Protein AF-A0A2G5BDU7-F1 (afdb_monomer_lite)

Structure (mmCIF, N/CA/C/O backbone):
data_AF-A0A2G5BDU7-F1
#
_entry.id   AF-A0A2G5BDU7-F1
#
loop_
_atom_site.group_PDB
_atom_site.id
_atom_site.type_symbol
_atom_site.label_atom_id
_atom_site.label_alt_id
_atom_site.label_comp_id
_atom_site.label_asym_id
_atom_site.label_entity_id
_atom_site.label_seq_id
_atom_site.pdbx_PDB_ins_code
_atom_site.Cartn_x
_atom_site.Cartn_y
_atom_site.Cartn_z
_atom_site.occupancy
_atom_site.B_iso_or_equiv
_atom_site.auth_seq_id
_atom_site.auth_comp_id
_atom_site.auth_asym_id
_atom_site.auth_atom_id
_atom_site.pdbx_PDB_model_num
ATOM 1 N N . MET A 1 1 ? 18.280 9.659 -40.939 1.00 57.81 1 MET A N 1
ATOM 2 C CA . MET A 1 1 ? 18.720 8.404 -40.282 1.00 57.81 1 MET A CA 1
ATOM 3 C C . MET A 1 1 ? 19.088 8.601 -38.807 1.00 57.81 1 MET A C 1
ATOM 5 O O . MET A 1 1 ? 18.510 7.912 -37.979 1.00 57.81 1 MET A O 1
ATOM 9 N N . ILE A 1 2 ? 19.949 9.565 -38.439 1.00 61.66 2 ILE A N 1
ATOM 10 C CA . ILE A 1 2 ? 20.393 9.770 -37.036 1.00 61.66 2 ILE A CA 1
ATOM 11 C C . ILE A 1 2 ? 19.233 10.123 -36.080 1.00 61.66 2 ILE A C 1
ATOM 13 O O . ILE A 1 2 ? 19.111 9.519 -35.020 1.00 61.66 2 ILE A O 1
ATOM 17 N N . ALA A 1 3 ? 18.323 11.026 -36.467 1.00 51.97 3 ALA A N 1
ATOM 18 C CA . ALA A 1 3 ? 17.199 11.439 -35.613 1.00 51.97 3 ALA A CA 1
ATOM 19 C C . ALA A 1 3 ? 16.201 10.303 -35.297 1.00 51.97 3 ALA A C 1
ATOM 21 O O . ALA A 1 3 ? 15.695 10.222 -34.181 1.00 51.97 3 ALA A O 1
ATOM 22 N N . VAL A 1 4 ? 15.965 9.391 -36.249 1.00 65.44 4 VAL A N 1
ATOM 23 C CA . VAL A 1 4 ? 15.105 8.208 -36.049 1.00 65.44 4 VAL A CA 1
ATOM 24 C C . VAL A 1 4 ? 15.777 7.215 -35.101 1.00 65.44 4 VAL A C 1
ATOM 26 O O . VAL A 1 4 ? 15.120 6.688 -34.210 1.00 65.44 4 VAL A O 1
ATOM 29 N N . GLY A 1 5 ? 17.096 7.027 -35.227 1.00 66.50 5 GLY A N 1
ATOM 30 C CA . GLY A 1 5 ? 17.880 6.211 -34.298 1.00 66.50 5 GLY A CA 1
ATOM 31 C C . GLY A 1 5 ? 17.876 6.767 -32.872 1.00 66.50 5 GLY A C 1
ATOM 32 O O . GLY A 1 5 ? 17.686 6.011 -31.926 1.00 66.50 5 GLY A O 1
ATOM 33 N N . VAL A 1 6 ? 17.993 8.090 -32.707 1.00 74.19 6 VAL A N 1
ATOM 34 C CA . VAL A 1 6 ? 17.915 8.754 -31.393 1.00 74.19 6 VAL A CA 1
ATOM 35 C C . VAL A 1 6 ? 16.507 8.652 -30.800 1.00 74.19 6 VAL A C 1
ATOM 37 O O . VAL A 1 6 ? 16.368 8.325 -29.625 1.00 74.19 6 VAL A O 1
ATOM 40 N N . ALA A 1 7 ? 15.453 8.864 -31.594 1.00 69.56 7 ALA A N 1
ATOM 41 C CA . ALA A 1 7 ? 14.074 8.714 -31.132 1.00 69.56 7 ALA A CA 1
ATOM 42 C C . ALA A 1 7 ? 13.753 7.263 -30.735 1.00 69.56 7 ALA A C 1
ATOM 44 O O . ALA A 1 7 ? 13.181 7.037 -29.670 1.00 69.56 7 ALA A O 1
ATOM 45 N N . ALA A 1 8 ? 14.179 6.283 -31.539 1.00 70.31 8 ALA A N 1
ATOM 46 C CA . ALA A 1 8 ? 14.041 4.862 -31.231 1.00 70.31 8 ALA A CA 1
ATOM 47 C C . ALA A 1 8 ? 14.842 4.471 -29.980 1.00 70.31 8 ALA A C 1
ATOM 49 O O . ALA A 1 8 ? 14.328 3.756 -29.125 1.00 70.31 8 ALA A O 1
ATOM 50 N N . TYR A 1 9 ? 16.057 5.001 -29.817 1.00 74.75 9 TYR A N 1
ATOM 51 C CA . TYR A 1 9 ? 16.879 4.799 -28.624 1.00 74.75 9 TYR A CA 1
ATOM 52 C C . TYR A 1 9 ? 16.224 5.388 -27.364 1.00 74.75 9 TYR A C 1
ATOM 54 O O . TYR A 1 9 ? 16.142 4.718 -26.335 1.00 74.75 9 TYR A O 1
ATOM 62 N N . ILE A 1 10 ? 15.684 6.609 -27.442 1.00 72.75 10 ILE A N 1
ATOM 63 C CA . ILE A 1 10 ? 14.952 7.245 -26.336 1.00 72.75 10 ILE A CA 1
ATOM 64 C C . ILE A 1 10 ? 13.672 6.461 -26.014 1.00 72.75 10 ILE A C 1
ATOM 66 O O . ILE A 1 10 ? 13.378 6.233 -24.841 1.00 72.75 10 ILE A O 1
ATOM 70 N N . ALA A 1 11 ? 12.921 6.026 -27.029 1.00 67.12 11 ALA A N 1
ATOM 71 C CA . ALA A 1 11 ? 11.704 5.239 -26.854 1.00 67.12 11 ALA A CA 1
ATOM 72 C C . ALA A 1 11 ? 11.996 3.869 -26.224 1.00 67.12 11 ALA A C 1
ATOM 74 O O . ALA A 1 11 ? 11.337 3.497 -25.255 1.00 67.12 11 ALA A O 1
ATOM 75 N N . ALA A 1 12 ? 13.024 3.159 -26.696 1.00 69.38 12 ALA A N 1
ATOM 76 C CA . ALA A 1 12 ? 13.463 1.886 -26.130 1.00 69.38 12 ALA A CA 1
ATOM 77 C C . ALA A 1 12 ? 13.942 2.046 -24.679 1.00 69.38 12 ALA A C 1
ATOM 79 O O . ALA A 1 12 ? 13.565 1.254 -23.816 1.00 69.38 12 ALA A O 1
ATOM 80 N N . ARG A 1 13 ? 14.695 3.114 -24.376 1.00 70.00 13 ARG A N 1
ATOM 81 C CA . ARG A 1 13 ? 15.143 3.426 -23.010 1.00 70.00 13 ARG A CA 1
ATOM 82 C C . ARG A 1 13 ? 13.972 3.733 -22.074 1.00 70.00 13 ARG A C 1
ATOM 84 O O . ARG A 1 13 ? 13.973 3.275 -20.935 1.00 70.00 13 ARG A O 1
ATOM 91 N N . ARG A 1 14 ? 12.954 4.459 -22.549 1.00 69.38 14 ARG A N 1
ATOM 92 C CA . ARG A 1 14 ? 11.716 4.717 -21.792 1.00 69.38 14 ARG A CA 1
ATOM 93 C C . ARG A 1 14 ? 10.898 3.446 -21.588 1.00 69.38 14 ARG A C 1
ATOM 95 O O . ARG A 1 14 ? 10.417 3.209 -20.490 1.00 69.38 14 ARG A O 1
ATOM 102 N N . TYR A 1 15 ? 10.780 2.606 -22.612 1.00 66.94 15 TYR A N 1
ATOM 103 C CA . TYR A 1 15 ? 10.056 1.340 -22.522 1.00 66.94 15 TYR A CA 1
ATOM 104 C C . TYR A 1 15 ? 10.721 0.366 -21.539 1.00 66.94 15 TYR A C 1
ATOM 106 O O . TYR A 1 15 ? 10.038 -0.235 -20.713 1.00 66.94 15 TYR A O 1
ATOM 114 N N . ALA A 1 16 ? 12.053 0.260 -21.570 1.00 70.06 16 ALA A N 1
ATOM 115 C CA . ALA A 1 16 ? 12.814 -0.528 -20.604 1.00 70.06 16 ALA A CA 1
ATOM 116 C C . ALA A 1 16 ? 12.635 -0.002 -19.168 1.00 70.06 16 ALA A C 1
ATOM 118 O O . ALA A 1 16 ? 12.390 -0.796 -18.259 1.00 70.06 16 ALA A O 1
ATOM 119 N N . ALA A 1 17 ? 12.676 1.323 -18.973 1.00 69.75 17 ALA A N 1
ATOM 120 C CA . ALA A 1 17 ? 12.419 1.948 -17.676 1.00 69.75 17 ALA A CA 1
ATOM 121 C C . ALA A 1 17 ? 10.993 1.667 -17.175 1.00 69.75 17 ALA A C 1
ATOM 123 O O . ALA A 1 17 ? 10.825 1.220 -16.046 1.00 69.75 17 ALA A O 1
ATOM 124 N N . HIS A 1 18 ? 9.976 1.812 -18.027 1.00 70.50 18 HIS A N 1
ATOM 125 C CA . HIS A 1 18 ? 8.590 1.514 -17.662 1.00 70.50 18 HIS A CA 1
ATOM 126 C C . HIS A 1 18 ? 8.364 0.040 -17.327 1.00 70.50 18 HIS A C 1
ATOM 128 O O . HIS A 1 18 ? 7.627 -0.273 -16.397 1.00 70.50 18 HIS A O 1
ATOM 134 N N . ARG A 1 19 ? 9.004 -0.891 -18.044 1.00 69.94 19 ARG A N 1
ATOM 135 C CA . ARG A 1 19 ? 8.920 -2.316 -17.692 1.00 69.94 19 ARG A CA 1
ATOM 136 C C . ARG A 1 19 ? 9.560 -2.597 -16.339 1.00 69.94 19 ARG A C 1
ATOM 138 O O . ARG A 1 19 ? 8.969 -3.325 -15.548 1.00 69.94 19 ARG A O 1
ATOM 145 N N . ALA A 1 20 ? 10.717 -1.999 -16.060 1.00 72.62 20 ALA A N 1
ATOM 146 C CA . ALA A 1 20 ? 11.355 -2.107 -14.753 1.00 72.62 20 ALA A CA 1
ATOM 147 C C . ALA A 1 20 ? 10.475 -1.511 -13.637 1.00 72.62 20 ALA A C 1
ATOM 149 O O . ALA A 1 20 ? 10.329 -2.132 -12.588 1.00 72.62 20 ALA A O 1
ATOM 150 N N . GLU A 1 21 ? 9.827 -0.367 -13.881 1.00 70.62 21 GLU A N 1
ATOM 151 C CA . GLU A 1 21 ? 8.861 0.249 -12.958 1.00 70.62 21 GLU A CA 1
ATOM 152 C C . GLU A 1 21 ? 7.657 -0.660 -12.687 1.00 70.62 21 GLU A C 1
ATOM 154 O O . GLU A 1 21 ? 7.234 -0.780 -11.541 1.00 70.62 21 GLU A O 1
ATOM 159 N N . VAL A 1 22 ? 7.114 -1.322 -13.715 1.00 72.62 22 VAL A N 1
ATOM 160 C CA . VAL A 1 22 ? 5.971 -2.240 -13.572 1.00 72.62 22 VAL A CA 1
ATOM 161 C C . VAL A 1 22 ? 6.347 -3.471 -12.753 1.00 72.62 22 VAL A C 1
ATOM 163 O O . VAL A 1 22 ? 5.611 -3.830 -11.839 1.00 72.62 22 VAL A O 1
ATOM 166 N N . VAL A 1 23 ? 7.495 -4.090 -13.039 1.00 74.50 23 VAL A N 1
ATOM 167 C CA . VAL A 1 23 ? 7.978 -5.257 -12.283 1.00 74.50 23 VAL A CA 1
ATOM 168 C C . VAL A 1 23 ? 8.265 -4.881 -10.827 1.00 74.50 23 VAL A C 1
ATOM 170 O O . VAL A 1 23 ? 7.879 -5.606 -9.913 1.00 74.50 23 VAL A O 1
ATOM 173 N N . ALA A 1 24 ? 8.885 -3.721 -10.593 1.00 72.81 24 ALA A N 1
ATOM 174 C CA . ALA A 1 24 ? 9.114 -3.214 -9.245 1.00 72.81 24 ALA A CA 1
ATOM 175 C C . ALA A 1 24 ? 7.793 -2.934 -8.513 1.00 72.81 24 ALA A C 1
ATOM 177 O O . ALA A 1 24 ? 7.641 -3.323 -7.357 1.00 72.81 24 ALA A O 1
ATOM 178 N N . ALA A 1 25 ? 6.820 -2.303 -9.179 1.00 76.19 25 ALA A N 1
ATOM 179 C CA . ALA A 1 25 ? 5.504 -2.047 -8.605 1.00 76.19 25 ALA A CA 1
ATOM 180 C C . ALA A 1 25 ? 4.811 -3.350 -8.187 1.00 76.19 25 ALA A C 1
ATOM 182 O O . ALA A 1 25 ? 4.280 -3.417 -7.084 1.00 76.19 25 ALA A O 1
ATOM 183 N N . ASP A 1 26 ? 4.855 -4.388 -9.020 1.00 75.19 26 ASP A N 1
ATOM 184 C CA . ASP A 1 26 ? 4.230 -5.680 -8.728 1.00 75.19 26 ASP A CA 1
ATOM 185 C C . ASP A 1 26 ? 4.853 -6.371 -7.500 1.00 75.19 26 ASP A C 1
ATOM 187 O O . ASP A 1 26 ? 4.148 -6.760 -6.565 1.00 75.19 26 ASP A O 1
ATOM 191 N N . ALA A 1 27 ? 6.187 -6.396 -7.414 1.00 76.62 27 ALA A N 1
ATOM 192 C CA . ALA A 1 27 ? 6.895 -6.919 -6.243 1.00 76.62 27 ALA A CA 1
ATOM 193 C C . ALA A 1 27 ? 6.543 -6.156 -4.945 1.00 76.62 27 ALA A C 1
ATOM 195 O O . ALA A 1 27 ? 6.404 -6.748 -3.865 1.00 76.62 27 ALA A O 1
ATOM 196 N N . LEU A 1 28 ? 6.361 -4.834 -5.040 1.00 81.94 28 LEU A N 1
ATOM 197 C CA . LEU A 1 28 ? 5.940 -3.995 -3.916 1.00 81.94 28 LEU A CA 1
ATOM 198 C C . LEU A 1 28 ? 4.473 -4.225 -3.546 1.00 81.94 28 LEU A C 1
ATOM 200 O O . LEU A 1 28 ? 4.160 -4.206 -2.358 1.00 81.94 28 LEU A O 1
ATOM 204 N N . VAL A 1 29 ? 3.588 -4.476 -4.518 1.00 85.19 29 VAL A N 1
ATOM 205 C CA . VAL A 1 29 ? 2.189 -4.859 -4.267 1.00 85.19 29 VAL A CA 1
ATOM 206 C C . VAL A 1 29 ? 2.145 -6.164 -3.482 1.00 85.19 29 VAL A C 1
ATOM 208 O O . VAL A 1 29 ? 1.525 -6.198 -2.420 1.00 85.19 29 VAL A O 1
ATOM 211 N N . GLY A 1 30 ? 2.847 -7.208 -3.935 1.00 80.31 30 GLY A N 1
ATOM 212 C CA . GLY A 1 30 ? 2.909 -8.484 -3.215 1.00 80.31 30 GLY A CA 1
ATOM 213 C C . GLY A 1 30 ? 3.396 -8.303 -1.773 1.00 80.31 30 GLY A C 1
ATOM 214 O O . GLY A 1 30 ? 2.777 -8.788 -0.823 1.00 80.31 30 GLY A O 1
ATOM 215 N N . SER A 1 31 ? 4.438 -7.488 -1.589 1.00 84.94 31 SER A N 1
ATOM 216 C CA . SER A 1 31 ? 4.951 -7.123 -0.266 1.00 84.94 31 SER A CA 1
ATOM 217 C C . SER A 1 31 ? 3.926 -6.343 0.573 1.00 84.94 31 SER A C 1
ATOM 219 O O . SER A 1 31 ? 3.794 -6.600 1.770 1.00 84.94 31 SER A O 1
ATOM 221 N N . ALA A 1 32 ? 3.177 -5.411 -0.024 1.00 86.25 32 ALA A N 1
ATOM 222 C CA . ALA A 1 32 ? 2.148 -4.619 0.649 1.00 86.25 32 ALA A CA 1
ATOM 223 C C . ALA A 1 32 ? 0.994 -5.497 1.150 1.00 86.25 32 ALA A C 1
ATOM 225 O O . ALA A 1 32 ? 0.607 -5.405 2.316 1.00 86.25 32 ALA A O 1
ATOM 226 N N . LEU A 1 33 ? 0.481 -6.381 0.292 1.00 88.44 33 LEU A N 1
ATOM 227 C CA . LEU A 1 33 ? -0.607 -7.299 0.631 1.00 88.44 33 LEU A CA 1
ATOM 228 C C . LEU A 1 33 ? -0.174 -8.282 1.719 1.00 88.44 33 LEU A C 1
ATOM 230 O O . LEU A 1 33 ? -0.897 -8.475 2.694 1.00 88.44 33 LEU A O 1
ATOM 234 N N . HIS A 1 34 ? 1.045 -8.820 1.625 1.00 87.50 34 HIS A N 1
ATOM 235 C CA . HIS A 1 34 ? 1.606 -9.668 2.676 1.00 87.50 34 HIS A CA 1
ATOM 236 C C . HIS A 1 34 ? 1.666 -8.936 4.028 1.00 87.50 34 HIS A C 1
ATOM 238 O O . HIS A 1 34 ? 1.349 -9.511 5.071 1.00 87.50 34 HIS A O 1
ATOM 244 N N . ARG A 1 35 ? 2.035 -7.647 4.038 1.00 87.00 35 ARG A N 1
ATOM 245 C CA . ARG A 1 35 ? 2.059 -6.828 5.264 1.00 87.00 35 ARG A CA 1
ATOM 246 C C . ARG A 1 35 ? 0.659 -6.603 5.832 1.00 87.00 35 ARG A C 1
ATOM 248 O O . ARG A 1 35 ? 0.499 -6.729 7.044 1.00 87.00 35 ARG A O 1
ATOM 255 N N . LEU A 1 36 ? -0.328 -6.322 4.982 1.00 89.25 36 LEU A N 1
ATOM 256 C CA . LEU A 1 36 ? -1.729 -6.169 5.383 1.00 89.25 36 LEU A CA 1
ATOM 257 C C . LEU A 1 36 ? -2.290 -7.470 5.976 1.00 89.25 36 LEU A C 1
ATOM 259 O O . LEU A 1 36 ? -2.794 -7.451 7.098 1.00 89.25 36 LEU A O 1
ATOM 263 N N . LYS A 1 37 ? -2.108 -8.610 5.293 1.00 88.62 37 LYS A N 1
ATOM 264 C CA . LYS A 1 37 ? -2.532 -9.936 5.781 1.00 88.62 37 LYS A CA 1
ATOM 265 C C . LYS A 1 37 ? -1.877 -10.268 7.124 1.00 88.62 37 LYS A C 1
ATOM 267 O O . LYS A 1 37 ? -2.539 -10.717 8.057 1.00 88.62 37 LYS A O 1
ATOM 272 N N . ARG A 1 38 ? -0.577 -9.984 7.269 1.00 87.31 38 ARG A N 1
ATOM 273 C CA . ARG A 1 38 ? 0.158 -10.221 8.520 1.00 87.31 38 ARG A CA 1
ATOM 274 C C . ARG A 1 38 ? -0.320 -9.341 9.673 1.00 87.31 38 ARG A C 1
ATOM 276 O O . ARG A 1 38 ? -0.368 -9.821 10.802 1.00 87.31 38 ARG A O 1
ATOM 283 N N . GLN A 1 39 ? -0.653 -8.077 9.415 1.00 87.12 39 GLN A N 1
ATOM 284 C CA . GLN A 1 39 ? -1.210 -7.188 10.436 1.00 87.12 39 GLN A CA 1
ATOM 285 C C . GLN A 1 39 ? -2.587 -7.671 10.892 1.00 87.12 39 GLN A C 1
ATOM 287 O O . GLN A 1 39 ? -2.814 -7.784 12.093 1.00 87.12 39 GLN A O 1
ATOM 292 N N . ALA A 1 40 ? -3.464 -8.020 9.949 1.00 86.62 40 ALA A N 1
ATOM 293 C CA . ALA A 1 40 ? -4.786 -8.552 10.259 1.00 86.62 40 ALA A CA 1
ATOM 294 C C . ALA A 1 40 ? -4.696 -9.855 11.069 1.00 86.62 40 ALA A C 1
ATOM 296 O O . ALA A 1 40 ? -5.378 -9.999 12.079 1.00 86.62 40 ALA A O 1
ATOM 297 N N . ARG A 1 41 ? -3.768 -10.756 10.718 1.00 87.12 41 ARG A N 1
ATOM 298 C CA . ARG A 1 41 ? -3.508 -11.974 11.499 1.00 87.12 41 ARG A CA 1
ATOM 299 C C . ARG A 1 41 ? -3.035 -11.674 12.921 1.00 87.12 41 ARG A C 1
ATOM 301 O O . ARG A 1 41 ? -3.495 -12.317 13.853 1.00 87.12 41 ARG A O 1
ATOM 308 N N . ARG A 1 42 ? -2.127 -10.713 13.113 1.00 85.44 42 ARG A N 1
ATOM 309 C CA . ARG A 1 42 ? -1.659 -10.325 14.458 1.00 85.44 42 ARG A CA 1
ATOM 310 C C . ARG A 1 42 ? -2.783 -9.752 1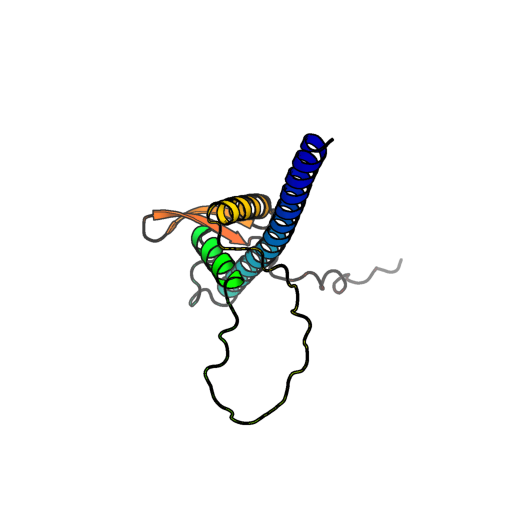5.307 1.00 85.44 42 ARG A C 1
ATOM 312 O O . ARG A 1 42 ? -2.894 -10.129 16.462 1.00 85.44 42 ARG A O 1
ATOM 319 N N . HIS A 1 43 ? -3.616 -8.898 14.719 1.00 85.06 43 HIS A N 1
ATOM 320 C CA . HIS A 1 43 ? -4.798 -8.365 15.387 1.00 85.06 43 HIS A CA 1
ATOM 321 C C . HIS A 1 43 ? -5.775 -9.476 15.787 1.00 85.06 43 HIS A C 1
ATOM 323 O O . HIS A 1 43 ? -6.270 -9.476 16.906 1.00 85.06 43 HIS A O 1
ATOM 329 N N . TYR A 1 44 ? -6.009 -10.443 14.895 1.00 84.50 44 TYR A N 1
ATOM 330 C CA . TYR A 1 44 ? -6.873 -11.589 15.169 1.00 84.50 44 TYR A CA 1
ATOM 331 C C . TYR A 1 44 ? -6.340 -12.473 16.305 1.00 84.50 44 TYR A C 1
ATOM 333 O O . TYR A 1 44 ? -7.105 -12.901 17.163 1.00 84.50 44 TYR A O 1
ATOM 341 N N . LEU A 1 45 ? -5.031 -12.745 16.314 1.00 86.81 45 LEU A N 1
ATOM 342 C CA . LEU A 1 45 ? -4.401 -13.603 17.321 1.00 86.81 45 LEU A CA 1
ATOM 343 C C . LEU A 1 45 ? -4.243 -12.914 18.681 1.00 86.81 45 LEU A C 1
ATOM 345 O O . LEU A 1 45 ? -4.332 -13.584 19.704 1.00 86.81 45 LEU A O 1
ATOM 349 N N . ASP A 1 46 ? -3.985 -11.606 18.699 1.00 82.94 46 ASP A N 1
ATOM 350 C CA . ASP A 1 46 ? -3.795 -10.843 19.931 1.00 82.94 46 ASP A CA 1
ATOM 351 C C . ASP A 1 46 ? -4.282 -9.386 19.779 1.00 82.94 46 ASP A C 1
ATOM 353 O O . ASP A 1 46 ? -3.514 -8.480 19.414 1.00 82.94 46 ASP A O 1
ATOM 357 N N . PRO A 1 47 ? -5.566 -9.132 20.090 1.00 82.38 47 PRO A N 1
ATOM 358 C CA . PRO A 1 47 ? -6.134 -7.789 20.052 1.00 82.38 47 PRO A CA 1
ATOM 359 C C . PRO A 1 47 ? -5.536 -6.847 21.106 1.00 82.38 47 PRO A C 1
ATOM 361 O O . PRO A 1 47 ? -5.587 -5.630 20.924 1.00 82.38 47 PRO A O 1
ATOM 364 N N . ALA A 1 48 ? -4.977 -7.378 22.201 1.00 84.31 48 ALA A N 1
ATOM 365 C CA . ALA A 1 48 ? -4.438 -6.571 23.292 1.00 84.31 48 ALA A CA 1
ATOM 366 C C . ALA A 1 48 ? -3.099 -5.930 22.904 1.00 84.31 48 ALA A C 1
ATOM 368 O O . ALA A 1 48 ? -2.869 -4.753 23.185 1.00 84.31 48 ALA A O 1
ATOM 369 N N . LEU A 1 49 ? -2.234 -6.675 22.209 1.00 78.44 49 LEU A N 1
ATOM 370 C CA . LEU A 1 49 ? -0.950 -6.162 21.720 1.00 78.44 49 LEU A CA 1
ATOM 371 C C . LEU A 1 49 ? -1.057 -5.434 20.373 1.00 78.44 49 LEU A C 1
ATOM 373 O O . LEU A 1 49 ? -0.212 -4.596 20.057 1.00 78.44 49 LEU A O 1
ATOM 377 N N . SER A 1 50 ? -2.069 -5.741 19.559 1.00 76.12 50 SER A N 1
ATOM 378 C CA . SER A 1 50 ? -2.280 -5.120 18.245 1.00 76.12 50 SER A CA 1
ATOM 379 C C . SER A 1 50 ? -3.697 -4.561 18.125 1.00 76.12 50 SER A C 1
ATOM 381 O O . SER A 1 50 ? -4.512 -5.147 17.424 1.00 76.12 50 SER A O 1
ATOM 383 N N . PRO A 1 51 ? -4.012 -3.410 18.743 1.00 73.06 51 PRO A N 1
ATOM 384 C CA . PRO A 1 51 ? -5.387 -2.912 18.827 1.00 73.06 51 PRO A CA 1
ATOM 385 C C . PRO A 1 51 ? -5.980 -2.453 17.487 1.00 73.06 51 PRO A C 1
ATOM 387 O O . PRO A 1 51 ? -7.199 -2.383 17.353 1.00 73.06 51 PRO A O 1
ATOM 390 N N . SER A 1 52 ? -5.153 -2.142 16.480 1.00 74.44 52 SER A N 1
ATOM 391 C CA . SER A 1 52 ? -5.625 -1.678 15.171 1.00 74.44 52 SER A CA 1
ATOM 392 C C . SER A 1 52 ? -5.312 -2.680 14.042 1.00 74.44 52 SER A C 1
ATOM 394 O O . SER A 1 52 ? -4.128 -2.906 13.748 1.00 74.44 52 SER A O 1
ATOM 396 N N . PRO A 1 53 ? -6.330 -3.207 13.331 1.00 82.31 53 PRO A N 1
ATOM 397 C CA . PRO A 1 53 ? -6.136 -4.052 12.145 1.00 82.31 53 PRO A CA 1
ATOM 398 C C . PRO A 1 53 ? -5.719 -3.257 10.897 1.00 82.31 53 PRO A C 1
ATOM 400 O O . PRO A 1 53 ? -5.330 -3.836 9.883 1.00 82.31 53 PRO A O 1
ATOM 403 N N . VAL A 1 54 ? -5.793 -1.926 10.960 1.00 85.81 54 VAL A N 1
ATOM 404 C CA . VAL A 1 54 ? -5.557 -1.033 9.824 1.00 85.81 54 VAL A CA 1
ATOM 405 C C . VAL A 1 54 ? -4.096 -0.584 9.742 1.00 85.81 54 VAL A C 1
ATOM 407 O O . VAL A 1 54 ? -3.458 -0.333 10.764 1.00 85.81 54 VAL A O 1
ATOM 410 N N . ILE A 1 55 ? -3.572 -0.424 8.523 1.00 88.69 55 ILE A N 1
ATOM 411 C CA . ILE A 1 55 ? -2.248 0.163 8.271 1.00 88.69 55 ILE A CA 1
ATOM 412 C C . ILE A 1 55 ? -2.402 1.456 7.453 1.00 88.69 55 ILE A C 1
ATOM 414 O O . ILE A 1 55 ? -3.036 1.434 6.393 1.00 88.69 55 ILE A O 1
ATOM 418 N N . PRO A 1 56 ? -1.819 2.594 7.879 1.00 90.94 56 PRO A N 1
ATOM 419 C CA . PRO A 1 56 ? -1.778 3.812 7.076 1.00 90.94 56 PRO A CA 1
ATOM 420 C C . PRO A 1 56 ? -1.031 3.606 5.756 1.00 90.94 56 PRO A C 1
ATOM 422 O O . PRO A 1 56 ? 0.079 3.072 5.723 1.00 90.94 56 PRO A O 1
ATOM 425 N N . SER A 1 57 ? -1.605 4.104 4.662 1.00 87.25 57 SER A N 1
ATOM 426 C CA . SER A 1 57 ? -0.993 4.028 3.327 1.00 87.25 57 SER A CA 1
ATOM 427 C C . SER A 1 57 ? 0.385 4.700 3.278 1.00 87.25 57 SER A C 1
ATOM 429 O O . SER A 1 57 ? 1.296 4.182 2.640 1.00 87.25 57 SER A O 1
ATOM 431 N N . LEU A 1 58 ? 0.570 5.809 4.004 1.00 85.38 58 LEU A N 1
ATOM 432 C CA . LEU A 1 58 ? 1.862 6.490 4.126 1.00 85.38 58 LEU A CA 1
ATOM 433 C C . LEU A 1 58 ? 2.902 5.621 4.850 1.00 85.38 58 LEU A C 1
ATOM 435 O O . LEU A 1 58 ? 4.044 5.533 4.418 1.00 85.38 58 LEU A O 1
ATOM 439 N N . GLN A 1 59 ? 2.493 4.905 5.897 1.00 87.38 59 GLN A N 1
ATOM 440 C CA . GLN A 1 59 ? 3.386 4.000 6.615 1.00 87.38 59 GLN A CA 1
ATOM 441 C C . GLN A 1 59 ? 3.782 2.798 5.747 1.00 87.38 59 GLN A C 1
ATOM 443 O O . GLN A 1 59 ? 4.949 2.410 5.736 1.00 87.38 59 GLN A O 1
ATOM 448 N N . LEU A 1 60 ? 2.845 2.222 4.980 1.00 86.12 60 LEU A N 1
ATOM 449 C CA . LEU A 1 60 ? 3.173 1.173 4.005 1.00 86.12 60 LEU A CA 1
ATOM 450 C C . LEU A 1 60 ? 4.152 1.678 2.954 1.00 86.12 60 LEU A C 1
ATOM 452 O O . LEU A 1 60 ? 5.122 0.989 2.647 1.00 86.12 60 LEU A O 1
ATOM 456 N N . ARG A 1 61 ? 3.920 2.888 2.442 1.00 85.38 61 ARG A N 1
ATOM 457 C CA . ARG A 1 61 ? 4.809 3.547 1.494 1.00 85.38 61 ARG A CA 1
ATOM 458 C C . ARG A 1 61 ? 6.234 3.597 2.035 1.00 85.38 61 ARG A C 1
ATOM 460 O O . ARG A 1 61 ? 7.151 3.138 1.362 1.00 85.38 61 ARG A O 1
ATOM 467 N N . ASP A 1 62 ? 6.423 4.122 3.239 1.00 82.31 62 ASP A N 1
ATOM 468 C CA . ASP A 1 62 ? 7.759 4.258 3.814 1.00 82.31 62 ASP A CA 1
ATOM 469 C C . ASP A 1 62 ? 8.412 2.901 4.069 1.00 82.31 62 ASP A C 1
ATOM 471 O O . ASP A 1 62 ? 9.553 2.697 3.666 1.00 82.31 62 ASP A O 1
ATOM 475 N N . LEU A 1 63 ? 7.679 1.934 4.625 1.00 78.94 63 LEU A N 1
ATOM 476 C CA . LEU A 1 63 ? 8.204 0.592 4.892 1.00 78.94 63 LEU A CA 1
ATOM 477 C C . LEU A 1 63 ? 8.631 -0.151 3.624 1.00 78.94 63 LEU A C 1
ATOM 479 O O . LEU A 1 63 ? 9.666 -0.814 3.620 1.00 78.94 63 LEU A O 1
ATOM 483 N N . LEU A 1 64 ? 7.845 -0.056 2.554 1.00 78.19 64 LEU A N 1
ATOM 484 C CA . LEU A 1 64 ? 8.162 -0.700 1.280 1.00 78.19 64 LEU A CA 1
ATOM 485 C C . LEU A 1 64 ? 9.362 -0.039 0.603 1.00 78.19 64 LEU A C 1
ATOM 487 O O . LEU A 1 64 ? 10.181 -0.719 -0.007 1.00 78.19 64 LEU A O 1
ATOM 491 N N . LEU A 1 65 ? 9.491 1.277 0.758 1.00 73.62 65 LEU A N 1
ATOM 492 C CA . LEU A 1 65 ? 10.554 2.054 0.134 1.00 73.62 65 LEU A CA 1
ATOM 493 C C . LEU A 1 65 ? 11.878 1.952 0.903 1.00 73.62 65 LEU A C 1
ATOM 495 O O . LEU A 1 65 ? 12.933 1.961 0.274 1.00 73.62 65 LEU A O 1
ATOM 499 N N . LEU A 1 66 ? 11.817 1.768 2.224 1.00 68.81 66 LEU A N 1
ATOM 500 C CA . LEU A 1 66 ? 12.954 1.410 3.078 1.00 68.81 66 LEU A CA 1
ATOM 501 C C . LEU A 1 66 ? 13.420 -0.036 2.832 1.00 68.81 66 LEU A C 1
ATOM 503 O O . LEU A 1 66 ? 14.620 -0.301 2.779 1.00 68.81 66 LEU A O 1
ATOM 507 N N . ALA A 1 67 ? 12.488 -0.978 2.638 1.00 56.78 67 ALA A N 1
ATOM 508 C CA . ALA A 1 67 ? 12.819 -2.381 2.370 1.00 56.78 67 ALA A CA 1
ATOM 509 C C . ALA A 1 67 ? 13.591 -2.558 1.052 1.00 56.78 67 ALA A C 1
ATOM 511 O O . ALA A 1 67 ? 14.528 -3.348 0.990 1.00 56.78 67 ALA A O 1
ATOM 512 N N . SER A 1 68 ? 13.249 -1.782 0.021 1.00 55.12 68 SER A N 1
ATOM 513 C CA . SER A 1 68 ? 13.998 -1.758 -1.242 1.00 55.12 68 SER A CA 1
ATOM 514 C C . SER A 1 68 ? 15.348 -1.039 -1.152 1.00 55.12 68 SER A C 1
ATOM 516 O O . SER A 1 68 ? 16.193 -1.228 -2.019 1.00 55.1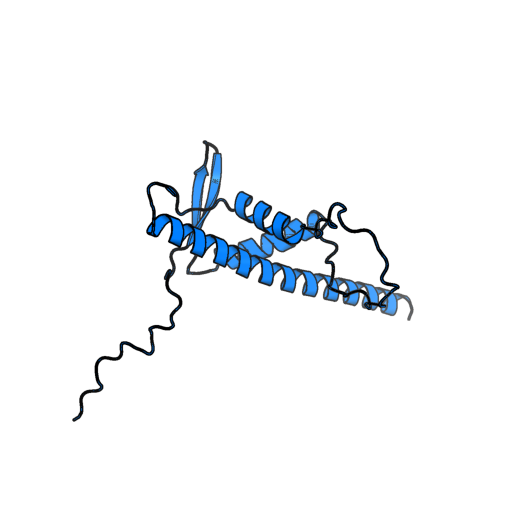2 68 SER A O 1
ATOM 518 N N . SER A 1 69 ? 15.555 -0.198 -0.134 1.00 49.19 69 SER A N 1
ATOM 519 C CA . SER A 1 69 ? 16.747 0.640 0.012 1.00 49.19 69 SER A CA 1
ATOM 520 C C . SER A 1 69 ? 17.708 0.125 1.075 1.00 49.19 69 SER A C 1
ATOM 522 O O . SER A 1 69 ? 18.423 0.936 1.649 1.00 49.19 69 SER A O 1
ATOM 524 N N . THR A 1 70 ? 17.708 -1.168 1.402 1.00 42.03 70 THR A N 1
ATOM 525 C CA . THR A 1 70 ? 18.760 -1.728 2.258 1.00 42.03 70 THR A CA 1
ATOM 526 C C . THR A 1 70 ? 19.948 -2.068 1.356 1.00 42.03 70 THR A C 1
ATOM 528 O O . THR A 1 70 ? 19.961 -3.162 0.791 1.00 42.03 70 THR A O 1
ATOM 531 N N . PRO A 1 71 ? 20.949 -1.180 1.157 1.00 49.09 71 PRO A N 1
ATOM 532 C CA . PRO A 1 71 ? 22.258 -1.679 0.794 1.00 49.09 71 PRO A CA 1
ATOM 533 C C . PRO A 1 71 ? 22.646 -2.582 1.956 1.00 49.09 71 PRO A C 1
ATOM 535 O O . PRO A 1 71 ? 22.616 -2.146 3.109 1.00 49.09 71 PRO A O 1
ATOM 538 N N . THR A 1 72 ? 22.908 -3.854 1.669 1.00 43.12 72 THR A N 1
ATOM 539 C CA . THR A 1 72 ? 23.508 -4.782 2.624 1.00 43.12 72 THR A CA 1
ATOM 540 C C . THR A 1 72 ? 24.547 -4.000 3.421 1.00 43.12 72 THR A C 1
ATOM 542 O O . THR A 1 72 ? 25.469 -3.472 2.790 1.00 43.12 72 THR A O 1
ATOM 545 N N . PRO A 1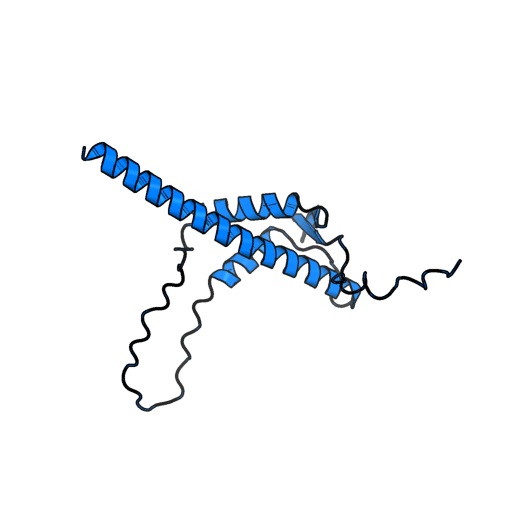 73 ? 24.388 -3.816 4.746 1.00 44.31 73 PRO A N 1
ATOM 546 C CA . PRO A 1 73 ? 25.428 -3.176 5.521 1.00 44.31 73 PRO A CA 1
ATOM 547 C C . PRO A 1 73 ? 26.649 -4.062 5.331 1.00 44.31 73 PRO A C 1
ATOM 549 O O . PRO A 1 73 ? 26.671 -5.206 5.787 1.00 44.31 73 PRO A O 1
ATOM 552 N N . ALA A 1 74 ? 27.606 -3.564 4.547 1.00 53.28 74 ALA A N 1
ATOM 553 C CA . ALA A 1 74 ? 28.913 -4.164 4.427 1.00 53.28 74 ALA A CA 1
ATOM 554 C C . ALA A 1 74 ? 29.373 -4.419 5.858 1.00 53.28 74 ALA A C 1
ATOM 556 O O . ALA A 1 74 ? 29.389 -3.499 6.679 1.00 53.28 74 ALA A O 1
ATOM 557 N N . SER A 1 75 ? 29.593 -5.696 6.160 1.00 49.62 75 SER A N 1
ATOM 558 C CA . SER A 1 75 ? 29.931 -6.197 7.480 1.00 49.62 75 SER A CA 1
ATOM 559 C C . SER A 1 75 ? 30.914 -5.247 8.169 1.00 49.62 75 SER A C 1
ATOM 561 O O . SER A 1 75 ? 31.990 -5.005 7.611 1.00 49.62 75 SER A O 1
ATOM 563 N N . PRO A 1 76 ? 30.595 -4.698 9.355 1.00 48.44 76 PRO A N 1
ATOM 564 C CA . PRO A 1 76 ? 31.585 -3.983 10.136 1.00 48.44 76 PRO A CA 1
ATOM 565 C C . PRO A 1 76 ? 32.575 -5.018 10.678 1.00 48.44 76 PRO A C 1
ATOM 567 O O . PRO A 1 76 ? 32.347 -5.651 11.698 1.00 48.44 76 PRO A O 1
ATOM 570 N N . LEU A 1 77 ? 33.628 -5.238 9.894 1.00 45.25 77 LEU A N 1
ATOM 571 C CA . LEU A 1 77 ? 34.987 -5.585 10.294 1.00 45.25 77 LEU A CA 1
ATOM 572 C C . LEU A 1 77 ? 35.137 -6.562 11.477 1.00 45.25 77 LEU A C 1
ATOM 574 O O . LEU A 1 77 ? 35.098 -6.176 12.641 1.00 45.25 77 LEU A O 1
ATOM 578 N N . GLY A 1 78 ? 35.447 -7.821 11.163 1.00 48.66 78 GLY A N 1
ATOM 579 C CA . GLY A 1 78 ? 35.813 -8.811 12.174 1.00 48.66 78 GLY A CA 1
ATOM 580 C C . GLY A 1 78 ? 36.322 -10.130 11.605 1.00 48.66 78 GLY A C 1
ATOM 581 O O . GLY A 1 78 ? 35.834 -11.174 12.012 1.00 48.66 78 GLY A O 1
ATOM 582 N N . SER A 1 79 ? 37.252 -10.104 10.645 1.00 49.06 79 SER A N 1
ATOM 583 C CA . SER A 1 79 ? 38.157 -11.227 10.333 1.00 49.06 79 SER A CA 1
ATOM 584 C C . SER A 1 79 ? 39.282 -10.737 9.414 1.00 49.06 79 SER A C 1
ATOM 586 O O . SER A 1 79 ? 39.004 -10.401 8.260 1.00 49.06 79 SER A O 1
ATOM 588 N N . PRO A 1 80 ? 40.547 -10.675 9.867 1.00 59.44 80 PRO A N 1
ATOM 589 C CA . PRO A 1 80 ? 41.665 -10.642 8.948 1.00 59.44 80 PRO A CA 1
ATOM 590 C C . PRO A 1 80 ? 41.906 -12.076 8.466 1.00 59.44 80 PRO A C 1
ATOM 592 O O . PRO A 1 80 ? 41.997 -12.993 9.276 1.00 59.44 80 PRO A O 1
ATOM 595 N N . LEU A 1 81 ? 41.978 -12.262 7.151 1.00 42.28 81 LEU A N 1
ATOM 596 C CA . LEU A 1 81 ? 43.112 -12.870 6.444 1.00 42.28 81 LEU A CA 1
ATOM 597 C C . LEU A 1 81 ? 42.632 -13.563 5.157 1.00 42.28 81 LEU A C 1
ATOM 599 O O . LEU A 1 81 ? 42.048 -14.639 5.171 1.00 42.28 81 LEU A O 1
ATOM 603 N N . MET A 1 82 ? 42.947 -12.901 4.044 1.00 48.75 82 MET A N 1
ATOM 604 C CA . MET A 1 82 ? 43.361 -13.489 2.770 1.00 48.75 82 MET A CA 1
ATOM 605 C C . MET A 1 82 ? 42.469 -14.581 2.154 1.00 48.75 82 MET A C 1
ATOM 607 O O . MET A 1 82 ? 42.682 -15.772 2.344 1.00 48.75 82 MET A O 1
ATOM 611 N N . THR A 1 83 ? 41.586 -14.168 1.244 1.00 54.66 83 THR A N 1
ATOM 612 C CA . THR A 1 83 ? 41.321 -14.944 0.022 1.00 54.66 83 THR A CA 1
ATOM 613 C C . THR A 1 83 ? 41.453 -14.011 -1.183 1.00 54.66 83 THR A C 1
ATOM 615 O O . THR A 1 83 ? 40.881 -12.918 -1.168 1.00 54.66 83 THR A O 1
ATOM 618 N N . PRO A 1 84 ? 42.247 -14.368 -2.209 1.00 49.47 84 PRO A N 1
ATOM 619 C CA . PRO A 1 84 ? 42.318 -13.577 -3.420 1.00 49.47 84 PRO A CA 1
ATOM 620 C C . PRO A 1 84 ? 41.051 -13.824 -4.244 1.00 49.47 84 PRO A C 1
ATOM 622 O O . PRO A 1 84 ? 40.674 -14.964 -4.501 1.00 49.47 84 PRO A O 1
ATOM 625 N N . ILE A 1 85 ? 40.403 -12.719 -4.611 1.00 52.66 85 ILE A N 1
ATOM 626 C CA . ILE A 1 85 ? 39.791 -12.457 -5.919 1.00 52.66 85 ILE A CA 1
ATOM 627 C C . ILE A 1 85 ? 39.172 -13.706 -6.559 1.00 52.66 85 ILE A C 1
ATOM 629 O O . ILE A 1 85 ? 39.782 -14.387 -7.380 1.00 52.66 85 ILE A O 1
ATOM 633 N N . ARG A 1 86 ? 37.912 -13.972 -6.216 1.00 41.88 86 ARG A N 1
ATOM 634 C CA . ARG A 1 86 ? 37.016 -14.639 -7.154 1.00 41.88 86 ARG A CA 1
ATOM 635 C C . ARG A 1 86 ? 36.292 -13.526 -7.885 1.00 41.88 86 ARG A C 1
ATOM 637 O O . ARG A 1 86 ? 35.530 -12.792 -7.257 1.00 41.88 86 ARG A O 1
ATOM 644 N N . ASP A 1 87 ? 36.569 -13.398 -9.177 1.00 42.16 87 ASP A N 1
ATOM 645 C CA . ASP A 1 87 ? 35.744 -12.666 -10.129 1.00 42.16 87 ASP A CA 1
ATOM 646 C C . ASP A 1 87 ? 34.310 -13.202 -10.031 1.00 42.16 87 ASP A C 1
ATOM 648 O O . ASP A 1 87 ? 33.902 -14.121 -10.737 1.00 42.16 87 ASP A O 1
ATOM 652 N N . SER A 1 88 ? 33.546 -12.679 -9.076 1.00 43.22 88 SER A N 1
ATOM 653 C CA . SER A 1 88 ? 32.098 -12.723 -9.129 1.00 43.22 88 SER A CA 1
ATOM 654 C C . SER A 1 88 ? 31.740 -11.703 -10.197 1.00 43.22 88 SER A C 1
ATOM 656 O O . SER A 1 88 ? 31.895 -10.506 -9.928 1.00 43.22 88 SER A O 1
ATOM 658 N N . PRO A 1 89 ? 31.307 -12.121 -11.406 1.00 41.41 89 PRO A N 1
ATOM 659 C CA . PRO A 1 89 ? 30.752 -11.174 -12.350 1.00 41.41 89 PRO A CA 1
ATOM 660 C C . PRO A 1 89 ? 29.618 -10.504 -11.598 1.00 41.41 89 PRO A C 1
ATOM 662 O O . PRO A 1 89 ? 28.724 -11.186 -11.089 1.00 41.41 89 PRO A O 1
ATOM 665 N N . ALA A 1 90 ? 29.765 -9.192 -11.419 1.00 44.38 90 ALA A N 1
ATOM 666 C CA . ALA A 1 90 ? 28.829 -8.343 -10.724 1.00 44.38 90 ALA A CA 1
ATOM 667 C C . ALA A 1 90 ? 27.427 -8.847 -11.036 1.00 44.38 90 ALA A C 1
ATOM 669 O O . ALA A 1 90 ? 27.022 -8.862 -12.200 1.00 44.38 90 ALA A O 1
ATOM 670 N N . SER A 1 91 ? 26.756 -9.345 -9.995 1.00 41.50 91 SER A N 1
ATOM 671 C CA . SER A 1 91 ? 25.339 -9.640 -10.033 1.00 41.50 91 SER A CA 1
ATOM 672 C C . SER A 1 91 ? 24.689 -8.356 -10.513 1.00 41.50 91 SER A C 1
ATOM 674 O O . SER A 1 91 ? 24.497 -7.407 -9.754 1.00 41.50 91 SER A O 1
ATOM 676 N N . SER A 1 92 ? 24.431 -8.307 -11.815 1.00 42.44 92 SER A N 1
ATOM 677 C CA . SER A 1 92 ? 23.629 -7.314 -12.489 1.00 42.44 92 SER A CA 1
ATOM 678 C C . SER A 1 92 ? 22.185 -7.595 -12.102 1.00 42.44 92 SER A C 1
ATOM 680 O O . SER A 1 92 ? 21.326 -7.846 -12.945 1.00 42.44 92 SER A O 1
ATOM 682 N N . ALA A 1 93 ? 21.917 -7.593 -10.795 1.00 42.16 93 ALA A N 1
ATOM 683 C CA . ALA A 1 93 ? 20.619 -7.207 -10.320 1.00 42.16 93 ALA A CA 1
ATOM 684 C C . ALA A 1 93 ? 20.371 -5.841 -10.966 1.00 42.16 93 ALA A C 1
ATOM 686 O O . ALA A 1 93 ? 21.262 -4.984 -10.923 1.00 42.16 93 ALA A O 1
ATOM 687 N N . PRO A 1 94 ? 19.220 -5.618 -11.614 1.00 37.41 94 PRO A N 1
ATOM 688 C CA . PRO A 1 94 ? 18.816 -4.270 -11.932 1.00 37.41 94 PRO A CA 1
ATOM 689 C C . PRO A 1 94 ? 18.696 -3.556 -10.586 1.00 37.41 94 PRO A C 1
ATOM 691 O O . PRO A 1 94 ? 17.663 -3.609 -9.924 1.00 37.41 94 PRO A O 1
ATOM 694 N N . THR A 1 95 ? 19.777 -2.907 -10.153 1.00 45.53 95 THR A N 1
ATOM 695 C CA . THR A 1 95 ? 19.720 -1.798 -9.221 1.00 45.53 95 THR A CA 1
ATOM 696 C C . THR A 1 95 ? 18.936 -0.754 -9.985 1.00 45.53 95 THR A C 1
ATOM 698 O O . THR A 1 95 ? 19.494 0.087 -10.689 1.00 45.53 95 THR A O 1
ATOM 701 N N . VAL A 1 96 ? 17.606 -0.883 -9.944 1.00 46.66 96 VAL A N 1
ATOM 702 C CA . VAL A 1 96 ? 16.702 0.198 -10.292 1.00 46.66 96 VAL A CA 1
ATOM 703 C C . VAL A 1 96 ? 17.312 1.393 -9.586 1.00 46.66 96 VAL A C 1
ATOM 705 O O . VAL A 1 96 ? 17.578 1.313 -8.387 1.00 46.66 96 VAL A O 1
ATOM 708 N N . ALA A 1 97 ? 17.667 2.430 -10.339 1.00 46.75 97 ALA A N 1
ATOM 709 C CA . ALA A 1 97 ? 18.194 3.665 -9.786 1.00 46.75 97 ALA A CA 1
ATOM 710 C C . ALA A 1 97 ? 17.074 4.283 -8.933 1.00 46.75 97 ALA A C 1
ATOM 712 O O . ALA A 1 97 ? 16.326 5.148 -9.374 1.00 46.75 97 ALA A O 1
ATOM 713 N N . TYR A 1 98 ? 16.888 3.747 -7.728 1.00 54.66 98 TYR A N 1
ATOM 714 C CA . TYR A 1 98 ? 15.689 3.879 -6.904 1.00 54.66 98 TYR A CA 1
ATOM 715 C C . TYR A 1 98 ? 15.704 5.188 -6.108 1.00 54.66 98 TYR A C 1
ATOM 717 O O . TYR A 1 98 ? 15.141 5.293 -5.021 1.00 54.66 98 TYR A O 1
ATOM 725 N N . PHE A 1 99 ? 16.397 6.191 -6.647 1.00 53.56 99 PHE A N 1
ATOM 726 C CA . PHE A 1 99 ? 16.647 7.467 -5.998 1.00 53.56 99 PHE A CA 1
ATOM 727 C C . PHE A 1 99 ? 15.930 8.634 -6.681 1.00 53.56 99 PHE A C 1
ATOM 729 O O . PHE A 1 99 ? 15.954 9.742 -6.158 1.00 53.56 99 PHE A O 1
ATOM 736 N N . ASP A 1 100 ? 15.249 8.417 -7.811 1.00 67.19 100 ASP A N 1
ATOM 737 C CA . ASP A 1 100 ? 14.463 9.494 -8.407 1.00 67.19 100 ASP A CA 1
ATOM 738 C C . ASP A 1 100 ? 13.112 9.635 -7.675 1.00 67.19 100 ASP A C 1
ATOM 740 O O . ASP A 1 100 ? 12.272 8.724 -7.726 1.00 67.19 100 ASP A O 1
ATOM 744 N N . PRO A 1 101 ? 12.860 10.755 -6.969 1.00 69.69 101 PRO A N 1
ATOM 745 C CA . PRO A 1 101 ? 11.637 10.936 -6.191 1.00 69.69 101 PRO A CA 1
ATOM 746 C C . PRO A 1 101 ? 10.382 10.904 -7.071 1.00 69.69 101 PRO A C 1
ATOM 748 O O . PRO A 1 101 ? 9.310 10.524 -6.596 1.00 69.69 101 PRO A O 1
ATOM 751 N N . ARG A 1 102 ? 10.496 11.256 -8.361 1.00 71.44 102 ARG A N 1
ATOM 752 C CA . ARG A 1 102 ? 9.370 11.212 -9.301 1.00 71.44 102 ARG A CA 1
ATOM 753 C C . ARG A 1 102 ? 9.032 9.783 -9.709 1.00 71.44 102 ARG A C 1
ATOM 755 O O . ARG A 1 102 ? 7.856 9.429 -9.675 1.00 71.44 102 ARG A O 1
ATOM 762 N N . ALA A 1 103 ? 10.040 8.962 -10.008 1.00 73.25 103 ALA A N 1
ATOM 763 C CA . ALA A 1 103 ? 9.847 7.540 -10.304 1.00 73.25 103 ALA A CA 1
ATOM 764 C C . ALA A 1 103 ? 9.285 6.788 -9.084 1.00 73.25 103 ALA A C 1
ATOM 766 O O . ALA A 1 103 ? 8.377 5.970 -9.193 1.00 73.25 103 ALA A O 1
ATOM 767 N N . ARG A 1 104 ? 9.744 7.138 -7.877 1.00 75.44 104 ARG A N 1
ATOM 768 C CA . ARG A 1 104 ? 9.197 6.603 -6.622 1.00 75.44 104 ARG A CA 1
ATOM 769 C C . ARG A 1 104 ? 7.715 6.950 -6.440 1.00 75.44 104 ARG A C 1
ATOM 771 O O . ARG A 1 104 ? 6.943 6.111 -5.978 1.00 75.44 104 ARG A O 1
ATOM 778 N N . ASN A 1 105 ? 7.313 8.173 -6.795 1.00 80.94 105 ASN A N 1
ATOM 779 C CA . ASN A 1 105 ? 5.913 8.598 -6.743 1.00 80.94 105 ASN A CA 1
ATOM 780 C C . ASN A 1 105 ? 5.049 7.859 -7.776 1.00 80.94 105 ASN A C 1
ATOM 782 O O . ASN A 1 105 ? 3.962 7.414 -7.420 1.00 80.94 105 ASN A O 1
ATOM 786 N N . SER A 1 106 ? 5.517 7.696 -9.020 1.00 81.31 106 SER A N 1
ATOM 787 C CA . SER A 1 106 ? 4.755 6.995 -10.066 1.00 81.31 106 SER A CA 1
ATOM 788 C C . SER A 1 106 ? 4.580 5.507 -9.752 1.00 81.31 106 SER A C 1
ATOM 790 O O . SER A 1 106 ? 3.470 4.984 -9.869 1.00 81.31 106 SER A O 1
ATOM 792 N N . VAL A 1 107 ? 5.637 4.841 -9.274 1.00 82.44 107 VAL A N 1
ATOM 793 C CA . VAL A 1 107 ? 5.581 3.445 -8.811 1.00 82.44 107 VAL A CA 1
ATOM 794 C C . VAL A 1 107 ? 4.615 3.315 -7.634 1.00 82.44 107 VAL A C 1
ATOM 796 O O . VAL A 1 107 ? 3.758 2.435 -7.639 1.00 82.44 107 VAL A O 1
ATOM 799 N N . TRP A 1 108 ? 4.687 4.217 -6.649 1.00 84.38 108 TRP A N 1
ATOM 800 C CA . TRP A 1 108 ? 3.770 4.195 -5.509 1.00 84.38 108 TRP A CA 1
ATOM 801 C C . TRP A 1 108 ? 2.308 4.421 -5.913 1.00 84.38 108 TRP A C 1
ATOM 803 O O . TRP A 1 108 ? 1.425 3.741 -5.397 1.00 84.38 108 TRP A O 1
ATOM 813 N N . GLU A 1 109 ? 2.036 5.328 -6.853 1.00 87.06 109 GLU A N 1
ATOM 814 C CA . GLU A 1 109 ? 0.675 5.553 -7.349 1.00 87.06 109 GLU A CA 1
ATOM 815 C C . GLU A 1 109 ? 0.118 4.304 -8.041 1.00 87.06 109 GLU A C 1
ATOM 817 O O . GLU A 1 109 ? -1.048 3.949 -7.864 1.00 87.06 109 GLU A O 1
ATOM 822 N N . ARG A 1 110 ? 0.971 3.579 -8.775 1.00 85.44 110 ARG A N 1
ATOM 823 C CA . ARG A 1 110 ? 0.617 2.290 -9.375 1.00 85.44 110 ARG A CA 1
ATOM 824 C C . ARG A 1 110 ? 0.295 1.249 -8.302 1.00 85.44 110 ARG A C 1
ATOM 826 O O . ARG A 1 110 ? -0.756 0.620 -8.387 1.00 85.44 110 ARG A O 1
ATOM 833 N N . VAL A 1 111 ? 1.152 1.109 -7.286 1.00 86.56 111 VAL A N 1
ATOM 834 C CA . VAL A 1 111 ? 0.939 0.194 -6.148 1.00 86.56 111 VAL A CA 1
ATOM 835 C C . VAL A 1 111 ? -0.378 0.514 -5.451 1.00 86.56 111 VAL A C 1
ATOM 837 O O . VAL A 1 111 ? -1.201 -0.379 -5.271 1.00 86.56 111 VAL A O 1
ATOM 840 N N . ARG A 1 112 ? -0.617 1.791 -5.127 1.00 88.81 112 ARG A N 1
ATOM 841 C CA . ARG A 1 112 ? -1.886 2.265 -4.567 1.00 88.81 112 ARG A CA 1
ATOM 842 C C . ARG A 1 112 ? -3.051 1.835 -5.447 1.00 88.81 112 ARG A C 1
ATOM 844 O O . ARG A 1 112 ? -3.972 1.203 -4.951 1.00 88.81 112 ARG A O 1
ATOM 851 N N . SER A 1 113 ? -3.002 2.138 -6.742 1.00 88.38 113 SER A N 1
ATOM 852 C CA . SER A 1 113 ? -4.092 1.818 -7.664 1.00 88.38 113 SER A CA 1
ATOM 853 C C . SER A 1 113 ? -4.420 0.322 -7.691 1.00 88.38 113 SER A C 1
ATOM 855 O O . SER A 1 113 ? -5.589 -0.046 -7.742 1.00 88.38 113 SER A O 1
ATOM 857 N N . VAL A 1 114 ? -3.405 -0.543 -7.634 1.00 88.56 114 VAL A N 1
ATOM 858 C CA . VAL A 1 114 ? -3.593 -2.000 -7.630 1.00 88.56 114 VAL A CA 1
ATOM 859 C C . VAL A 1 114 ? -4.134 -2.490 -6.286 1.00 88.56 114 VAL A C 1
ATOM 861 O O . VAL A 1 114 ? -5.075 -3.279 -6.266 1.00 88.56 114 VAL A O 1
ATOM 864 N N . VAL A 1 115 ? -3.588 -2.006 -5.167 1.00 88.44 115 VAL A N 1
ATOM 865 C CA . VAL A 1 115 ? -4.032 -2.405 -3.822 1.00 88.44 115 VAL A CA 1
ATOM 866 C C . VAL A 1 115 ? -5.462 -1.938 -3.545 1.00 88.44 115 VAL A C 1
ATOM 868 O O . VAL A 1 115 ? -6.251 -2.705 -3.011 1.00 88.44 115 VAL A O 1
ATOM 871 N N . GLU A 1 116 ? -5.831 -0.725 -3.957 1.00 89.38 116 GLU A N 1
ATOM 872 C CA . GLU A 1 116 ? -7.189 -0.189 -3.769 1.00 89.38 116 GLU A CA 1
ATOM 873 C C . GLU A 1 116 ? -8.238 -0.873 -4.660 1.00 89.38 116 GLU A C 1
ATOM 875 O O . GLU A 1 116 ? -9.426 -0.830 -4.355 1.00 89.38 116 GLU A O 1
ATOM 880 N N . ARG A 1 117 ? -7.815 -1.523 -5.751 1.00 87.00 117 ARG A N 1
ATOM 881 C CA . ARG A 1 117 ? -8.681 -2.364 -6.596 1.00 87.00 117 ARG A CA 1
ATOM 882 C C . ARG A 1 117 ? -8.786 -3.806 -6.097 1.00 87.00 117 ARG A C 1
ATOM 884 O O . ARG A 1 117 ? -9.556 -4.578 -6.662 1.00 87.00 117 ARG A O 1
ATOM 891 N N . ASN A 1 118 ? -8.004 -4.193 -5.090 1.00 88.38 118 ASN A N 1
ATOM 892 C CA . ASN A 1 118 ? -8.021 -5.548 -4.560 1.00 88.38 118 ASN A CA 1
ATOM 893 C C . ASN A 1 118 ? -9.278 -5.761 -3.701 1.00 88.38 118 ASN A C 1
ATOM 895 O O . ASN A 1 118 ? -9.472 -5.067 -2.708 1.00 88.38 118 ASN A O 1
ATOM 899 N N . ALA A 1 119 ? -10.106 -6.748 -4.054 1.00 84.44 119 ALA A N 1
ATOM 900 C CA . ALA A 1 119 ? -11.358 -7.044 -3.350 1.00 84.44 119 ALA A CA 1
ATOM 901 C C . ALA A 1 119 ? -11.164 -7.437 -1.871 1.00 84.44 119 ALA A C 1
ATOM 903 O O . ALA A 1 119 ? -12.059 -7.234 -1.055 1.00 84.44 119 ALA A O 1
ATOM 904 N N . ASN A 1 120 ? -9.982 -7.948 -1.516 1.00 87.94 120 ASN A N 1
ATOM 905 C CA . ASN A 1 120 ? -9.635 -8.353 -0.155 1.00 87.94 120 ASN A CA 1
ATOM 906 C C . ASN A 1 120 ? -9.050 -7.204 0.678 1.00 87.94 120 ASN A C 1
ATOM 908 O O . ASN A 1 120 ? -8.660 -7.419 1.828 1.00 87.94 120 ASN A O 1
ATOM 912 N N . VAL A 1 121 ? -8.970 -5.991 0.123 1.00 89.44 121 VAL A N 1
ATOM 913 C CA . VAL A 1 121 ? -8.462 -4.806 0.814 1.00 89.44 121 VAL A CA 1
ATOM 914 C C . VAL A 1 121 ? -9.566 -3.766 0.934 1.00 89.44 121 VAL A C 1
ATOM 916 O O . VAL A 1 121 ? -10.108 -3.275 -0.051 1.00 89.44 121 VAL A O 1
ATOM 919 N N . ARG A 1 122 ? -9.870 -3.369 2.169 1.00 88.62 122 ARG A N 1
ATOM 920 C CA . ARG A 1 122 ? -10.799 -2.281 2.456 1.00 88.62 122 ARG A CA 1
ATOM 921 C C . ARG A 1 122 ? -10.040 -0.972 2.602 1.00 88.62 122 ARG A C 1
ATOM 923 O O . ARG A 1 122 ? -9.143 -0.846 3.436 1.00 88.62 122 ARG A O 1
ATOM 930 N N . CYS A 1 123 ? -10.442 0.032 1.831 1.00 90.81 123 CYS A N 1
ATOM 931 C CA . CYS A 1 123 ? -9.919 1.389 1.949 1.00 90.81 123 CYS A CA 1
ATOM 932 C C . CYS A 1 123 ? -10.838 2.241 2.825 1.00 90.81 123 CYS A C 1
ATOM 934 O O . CYS A 1 123 ? -12.049 2.292 2.611 1.00 90.81 123 CYS A O 1
ATOM 936 N N . ARG A 1 124 ? -10.260 2.939 3.805 1.00 88.31 124 ARG A N 1
ATOM 937 C CA . ARG A 1 124 ? -10.979 3.885 4.665 1.00 88.31 124 ARG A CA 1
ATOM 938 C C . ARG A 1 124 ? -10.124 5.129 4.896 1.00 88.31 124 ARG A C 1
ATOM 940 O O . ARG A 1 124 ? -8.900 5.063 4.882 1.00 88.31 124 ARG A O 1
ATOM 947 N N . THR A 1 125 ? -10.766 6.261 5.146 1.00 91.25 125 THR A N 1
ATOM 948 C CA . THR A 1 125 ? -10.107 7.448 5.704 1.00 91.25 125 THR A CA 1
ATOM 949 C C . THR A 1 125 ? -10.450 7.515 7.186 1.00 91.25 125 THR A C 1
ATOM 951 O O . THR A 1 125 ? -11.628 7.486 7.535 1.00 91.25 125 THR A O 1
ATOM 954 N N . THR A 1 126 ? -9.449 7.553 8.062 1.00 88.12 126 THR A N 1
ATOM 955 C CA . THR A 1 126 ? -9.653 7.624 9.517 1.00 88.12 126 THR A CA 1
ATOM 956 C C . THR A 1 126 ? -8.685 8.613 10.149 1.00 88.12 126 THR A C 1
ATOM 958 O O . THR A 1 126 ? -7.584 8.812 9.638 1.00 88.12 126 THR A O 1
ATOM 961 N N . ALA A 1 127 ? -9.084 9.223 11.264 1.00 88.25 127 ALA A N 1
ATOM 962 C CA . ALA A 1 127 ? -8.194 10.071 12.042 1.00 88.25 127 ALA A CA 1
ATOM 963 C C . ALA A 1 127 ? -7.145 9.195 12.740 1.00 88.25 127 ALA A C 1
ATOM 965 O O . ALA A 1 127 ? -7.462 8.445 13.662 1.00 88.25 127 ALA A O 1
ATOM 966 N N . VAL A 1 128 ? -5.896 9.273 12.291 1.00 81.25 128 VAL A N 1
ATOM 967 C CA . VAL A 1 128 ? -4.749 8.660 12.964 1.00 81.25 128 VAL A CA 1
ATOM 968 C C . VAL A 1 128 ? -3.991 9.800 13.625 1.00 81.25 128 VAL A C 1
ATOM 970 O O . VAL A 1 128 ? -3.540 10.716 12.948 1.00 81.25 128 VAL A O 1
ATOM 973 N N . ARG A 1 129 ? -3.896 9.782 14.961 1.00 82.38 129 ARG A N 1
ATOM 974 C CA . ARG A 1 129 ? -3.291 10.876 15.752 1.00 82.38 129 ARG A CA 1
ATOM 975 C C . ARG A 1 129 ? -3.912 12.262 15.482 1.00 82.38 129 ARG A C 1
ATOM 977 O O . ARG A 1 129 ? -3.221 13.268 15.543 1.00 82.38 129 ARG A O 1
ATOM 984 N N . GLY A 1 130 ? -5.213 12.310 15.191 1.00 85.94 130 GLY A N 1
ATOM 985 C CA . GLY A 1 130 ? -5.936 13.557 14.909 1.00 85.94 130 GLY A CA 1
ATOM 986 C C . GLY A 1 130 ? -5.859 14.033 13.455 1.00 85.94 130 GLY A C 1
ATOM 987 O O . GLY A 1 130 ? -6.597 14.942 13.089 1.00 85.94 130 GLY A O 1
ATOM 988 N N . GLU A 1 131 ? -5.054 13.390 12.604 1.00 88.19 131 GLU A N 1
ATOM 989 C CA . GLU A 1 131 ? -4.963 13.727 11.183 1.00 88.19 131 GLU A CA 1
ATOM 990 C C . GLU A 1 131 ? -5.751 12.729 10.325 1.00 88.19 131 GLU A C 1
ATOM 992 O O . GLU A 1 131 ? -5.627 11.514 10.519 1.00 88.19 131 GLU A O 1
ATOM 997 N N . PRO A 1 132 ? -6.566 13.193 9.360 1.00 89.69 132 PRO A N 1
ATOM 998 C CA . PRO A 1 132 ? -7.269 12.302 8.448 1.00 89.69 132 PRO A CA 1
ATOM 999 C C . PRO A 1 132 ? -6.259 11.591 7.541 1.00 89.69 132 PRO A C 1
ATOM 1001 O O . PRO A 1 132 ? -5.703 12.171 6.611 1.00 89.69 132 PRO A O 1
ATOM 1004 N N . MET A 1 133 ? -6.043 10.303 7.791 1.00 90.75 133 MET A N 1
ATOM 1005 C CA . MET A 1 133 ? -5.141 9.462 7.016 1.00 90.75 133 MET A CA 1
ATOM 1006 C C . MET A 1 133 ? -5.912 8.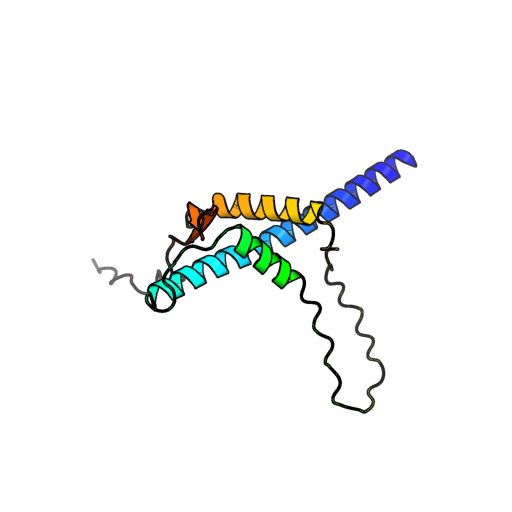385 6.262 1.00 90.75 133 MET A C 1
ATOM 1008 O O . MET A 1 133 ? -6.864 7.782 6.766 1.00 90.75 133 MET A O 1
ATOM 1012 N N . ARG A 1 134 ? -5.458 8.092 5.042 1.00 90.38 134 ARG A N 1
ATOM 1013 C CA . ARG A 1 134 ? -5.936 6.935 4.285 1.00 90.38 134 ARG A CA 1
ATOM 10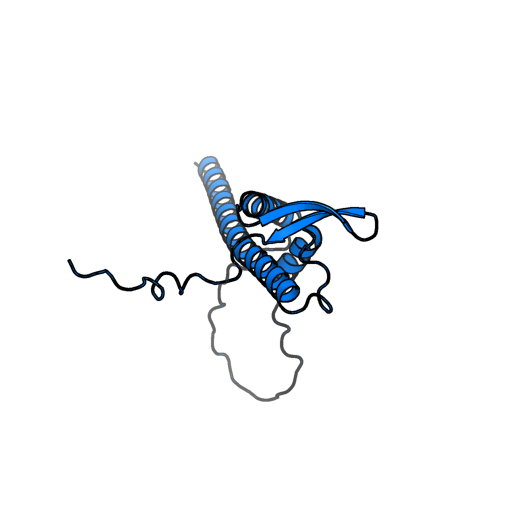14 C C . ARG A 1 134 ? -5.310 5.667 4.856 1.00 90.38 134 ARG A C 1
ATOM 1016 O O . ARG A 1 134 ? -4.083 5.526 4.838 1.00 90.38 134 ARG A O 1
ATOM 1023 N N . VAL A 1 135 ? -6.155 4.755 5.315 1.00 92.00 135 VAL A N 1
ATOM 1024 C CA . VAL A 1 135 ? -5.788 3.463 5.888 1.00 92.00 135 VAL A CA 1
ATOM 1025 C C . VAL A 1 135 ? -6.322 2.321 5.035 1.00 92.00 135 VAL A C 1
ATOM 1027 O O . VAL A 1 135 ? -7.381 2.428 4.408 1.00 92.00 135 VAL A O 1
ATOM 1030 N N . TRP A 1 136 ? -5.571 1.227 5.022 1.00 93.00 136 TRP A N 1
ATOM 1031 C CA . TRP A 1 136 ? -5.938 -0.013 4.357 1.00 93.00 136 TRP A CA 1
ATOM 1032 C C . TRP A 1 136 ? -6.029 -1.138 5.377 1.00 93.00 136 TRP A C 1
ATOM 1034 O O . TRP A 1 136 ? -5.230 -1.218 6.310 1.00 93.00 136 TRP A O 1
ATOM 1044 N N . GLU A 1 137 ? -7.011 -2.002 5.181 1.00 91.06 137 GLU A N 1
ATOM 1045 C CA . GLU A 1 137 ? -7.310 -3.138 6.043 1.00 91.06 137 GLU A CA 1
ATOM 1046 C C . GLU A 1 137 ? -7.473 -4.382 5.175 1.00 91.06 137 GLU A C 1
ATOM 1048 O O . GLU A 1 137 ? -8.114 -4.319 4.126 1.00 91.06 137 GLU A O 1
ATOM 1053 N N . TRP A 1 138 ? -6.894 -5.506 5.593 1.00 91.00 138 TRP A N 1
ATOM 1054 C CA . TRP A 1 138 ? -7.157 -6.783 4.936 1.00 91.00 138 TRP A CA 1
ATOM 1055 C C . TRP A 1 138 ? -8.466 -7.365 5.468 1.00 91.00 138 TRP A C 1
ATOM 1057 O O . TRP A 1 138 ? -8.586 -7.596 6.668 1.00 91.00 138 TRP A O 1
ATOM 1067 N N . ILE A 1 139 ? -9.422 -7.602 4.573 1.00 86.56 139 ILE A N 1
ATOM 1068 C CA . ILE A 1 139 ? -10.746 -8.170 4.879 1.00 86.56 139 ILE A CA 1
ATOM 1069 C C . ILE A 1 139 ? -10.964 -9.554 4.252 1.00 86.56 139 ILE A C 1
ATOM 1071 O O . ILE A 1 139 ? -12.027 -10.140 4.424 1.00 86.56 139 ILE A O 1
ATOM 1075 N N . GLY A 1 140 ? -9.982 -10.064 3.505 1.00 84.12 140 GLY A N 1
ATOM 1076 C CA . GLY A 1 140 ? -10.044 -11.395 2.904 1.00 84.12 140 GLY A CA 1
ATOM 1077 C C . GLY A 1 140 ? -9.717 -12.523 3.891 1.00 84.12 140 GLY A C 1
ATOM 1078 O O . GLY A 1 140 ? -9.281 -12.257 5.017 1.00 84.12 140 GLY A O 1
ATOM 1079 N N . PRO A 1 141 ? -9.846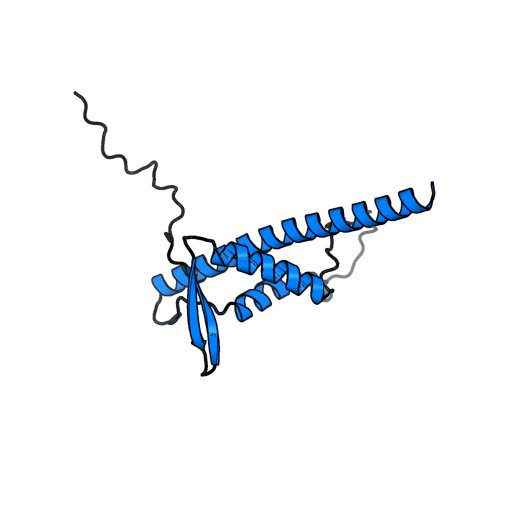 -13.789 3.457 1.00 82.75 141 PRO A N 1
ATOM 1080 C CA . PRO A 1 141 ? -9.486 -14.943 4.273 1.00 82.75 141 PRO A CA 1
ATOM 1081 C C . PRO A 1 141 ? -8.031 -14.844 4.759 1.00 82.75 141 PRO A C 1
ATOM 1083 O O . PRO A 1 141 ? -7.115 -14.439 4.030 1.00 82.75 141 PRO A O 1
ATOM 1086 N N . LEU A 1 142 ? -7.827 -15.146 6.044 1.00 77.50 142 LEU A N 1
ATOM 1087 C CA . LEU A 1 142 ? -6.505 -15.147 6.680 1.00 77.50 142 LEU A CA 1
ATOM 1088 C C . LEU A 1 142 ? -5.762 -16.468 6.466 1.00 77.50 142 LEU A C 1
ATOM 1090 O O . LEU A 1 142 ? -4.538 -16.498 6.612 1.00 77.50 142 LEU A O 1
ATOM 1094 N N . GLU A 1 143 ? -6.480 -17.510 6.066 1.00 66.25 143 GLU A N 1
ATOM 1095 C CA . GLU A 1 143 ? -5.937 -18.816 5.717 1.00 66.25 143 GLU A CA 1
ATOM 1096 C C . GLU A 1 143 ? -5.455 -18.790 4.255 1.00 66.25 143 GLU A C 1
ATOM 1098 O O . GLU A 1 143 ? -5.933 -18.011 3.426 1.00 66.25 143 GLU A O 1
ATOM 1103 N N . GLU A 1 144 ? -4.364 -19.490 3.963 1.00 62.41 144 GLU A N 1
ATOM 1104 C CA . GLU A 1 144 ? -4.069 -19.904 2.591 1.00 62.41 144 GLU A CA 1
ATOM 1105 C C . GLU A 1 144 ? -4.977 -21.102 2.334 1.00 62.41 144 GLU A C 1
ATOM 1107 O O . GLU A 1 144 ? -4.920 -22.060 3.101 1.00 62.41 144 GLU A O 1
ATOM 1112 N N . ASP A 1 145 ? -5.839 -21.024 1.319 1.00 51.44 145 ASP A N 1
ATOM 1113 C CA . ASP A 1 145 ? -6.597 -22.171 0.823 1.00 51.44 145 ASP A CA 1
ATOM 1114 C C . ASP A 1 145 ? -5.631 -23.251 0.319 1.00 51.44 145 ASP A C 1
ATOM 1116 O O . ASP A 1 145 ? -5.299 -23.325 -0.860 1.00 51.44 145 ASP A O 1
ATOM 1120 N N . ASP A 1 146 ? -5.161 -24.075 1.248 1.00 47.69 146 ASP A N 1
ATOM 1121 C CA . ASP A 1 146 ? -4.734 -25.456 1.010 1.00 47.69 146 ASP A CA 1
ATOM 1122 C C . ASP A 1 146 ? -5.788 -26.438 1.584 1.00 47.69 146 ASP A C 1
ATOM 1124 O O . ASP A 1 146 ? -5.626 -27.655 1.569 1.00 47.69 146 ASP A O 1
ATOM 1128 N N . THR A 1 147 ? -6.908 -25.919 2.110 1.00 51.25 147 THR A N 1
ATOM 1129 C CA . THR A 1 147 ? -7.977 -26.701 2.760 1.00 51.25 147 THR A CA 1
ATOM 1130 C C . THR A 1 147 ? -9.180 -27.018 1.875 1.00 51.25 147 THR A C 1
ATOM 1132 O O . THR A 1 147 ? -10.013 -27.831 2.278 1.00 51.25 147 THR A O 1
ATOM 1135 N N . ASP A 1 148 ? -9.235 -26.506 0.645 1.00 46.84 148 ASP A N 1
ATOM 1136 C CA . ASP A 1 148 ? -10.281 -26.870 -0.326 1.00 46.84 148 ASP A CA 1
ATOM 1137 C C . ASP A 1 148 ? -10.151 -28.317 -0.863 1.00 46.84 148 ASP A C 1
ATOM 1139 O O . ASP A 1 148 ? -11.051 -28.816 -1.537 1.00 46.84 148 ASP A O 1
ATOM 1143 N N . VAL A 1 149 ? -9.079 -29.048 -0.518 1.00 55.75 149 VAL A N 1
ATOM 1144 C CA . VAL A 1 149 ? -8.890 -30.472 -0.879 1.00 55.75 149 VAL A CA 1
ATOM 1145 C C . VAL A 1 149 ? -9.126 -31.474 0.261 1.00 55.75 149 VAL A C 1
ATOM 1147 O O . VAL A 1 149 ? -9.093 -32.677 0.010 1.00 55.75 149 VAL A O 1
ATOM 1150 N N . LEU A 1 150 ? -9.402 -31.037 1.499 1.00 54.72 150 LEU A N 1
ATOM 1151 C CA . LEU A 1 150 ? -9.505 -31.951 2.657 1.00 54.72 150 LEU A CA 1
ATOM 1152 C C . LEU A 1 150 ? -10.899 -32.061 3.297 1.00 54.72 150 LEU A C 1
ATOM 1154 O O . LEU A 1 150 ? -11.142 -33.017 4.030 1.00 54.72 150 LEU A O 1
ATOM 1158 N N . PHE A 1 151 ? -11.839 -31.163 2.984 1.00 47.66 151 PHE A N 1
ATOM 1159 C CA . PHE A 1 151 ? -13.210 -31.195 3.519 1.00 47.66 151 PHE A CA 1
ATOM 1160 C C . PHE A 1 151 ? -14.284 -31.316 2.430 1.00 47.66 151 PHE A C 1
ATOM 1162 O O . PHE A 1 151 ? -15.317 -30.655 2.482 1.00 47.66 151 PHE A O 1
ATOM 1169 N N . SER A 1 152 ? -14.090 -32.221 1.468 1.00 48.56 152 SER A N 1
ATOM 1170 C CA . SER A 1 152 ? -15.247 -32.860 0.829 1.00 48.56 152 SER A CA 1
ATOM 1171 C C . SER A 1 152 ? -15.731 -33.983 1.756 1.00 48.56 152 SER A C 1
ATOM 1173 O O . SER A 1 152 ? -15.070 -35.023 1.817 1.00 48.56 152 SER A O 1
ATOM 1175 N N . PRO A 1 153 ? -16.834 -33.822 2.517 1.00 43.78 153 PRO A N 1
ATOM 1176 C CA . PRO A 1 153 ? -17.428 -34.950 3.212 1.00 43.78 153 PRO A CA 1
ATOM 1177 C C . PRO A 1 153 ? -17.931 -35.914 2.141 1.00 43.78 153 PRO A C 1
ATOM 1179 O O . PRO A 1 153 ? -18.811 -35.561 1.365 1.00 43.78 153 PRO A O 1
ATOM 1182 N N . LEU A 1 154 ? -17.293 -37.084 2.084 1.00 44.28 154 LEU A N 1
ATOM 1183 C CA . LEU A 1 154 ? -17.747 -38.319 1.449 1.00 44.28 154 LEU A CA 1
ATOM 1184 C C . LEU A 1 154 ? -18.783 -38.120 0.328 1.00 44.28 154 LEU A C 1
ATOM 1186 O O . LEU A 1 154 ? -19.983 -37.979 0.582 1.00 44.28 154 LEU A O 1
ATOM 1190 N N . GLY A 1 155 ? -18.322 -38.217 -0.921 1.00 44.84 155 GLY A N 1
ATOM 1191 C CA . GLY A 1 155 ? -19.204 -38.581 -2.023 1.00 44.84 155 GLY A CA 1
ATOM 1192 C C . GLY A 1 155 ? -20.053 -39.775 -1.588 1.00 44.84 155 GLY A C 1
ATOM 1193 O O . GLY A 1 155 ? -19.529 -40.842 -1.269 1.00 44.84 155 GLY A O 1
ATOM 1194 N N . SER A 1 156 ? -21.357 -39.544 -1.475 1.00 39.34 156 SER A N 1
ATOM 1195 C CA . SER A 1 156 ? -22.319 -40.581 -1.135 1.00 39.34 156 SER A CA 1
ATOM 1196 C C . SER A 1 156 ? -22.347 -41.595 -2.279 1.00 39.34 156 SER A C 1
ATOM 1198 O O . SER A 1 156 ? -22.527 -41.175 -3.424 1.00 39.34 156 SER A O 1
ATOM 1200 N N . PRO A 1 157 ? -22.173 -42.901 -2.018 1.00 52.44 157 PRO A N 1
ATOM 1201 C CA . PRO A 1 157 ? -22.430 -43.910 -3.027 1.00 52.44 157 PRO A CA 1
ATOM 1202 C C . PRO A 1 157 ? -23.948 -44.071 -3.171 1.00 52.44 157 PRO A C 1
ATOM 1204 O O . PRO A 1 157 ? -24.634 -44.414 -2.207 1.00 52.44 157 PRO A O 1
ATOM 1207 N N . GLN A 1 158 ? -24.457 -43.809 -4.371 1.00 43.41 158 GLN A N 1
ATOM 1208 C CA . GLN A 1 158 ? -25.688 -44.402 -4.894 1.00 43.41 158 GLN A CA 1
ATOM 1209 C C . GLN A 1 158 ? -25.310 -45.145 -6.169 1.00 43.41 158 GLN A C 1
ATOM 1211 O O . GLN A 1 158 ? -24.607 -44.526 -7.001 1.00 43.41 158 GLN A O 1
#

InterPro domains:
  IPR018996 Man1/Src1-like, C-terminal [PF09402] (2-141)
  IPR041885 MAN1, winged-helix domain [G3DSA:1.10.10.1180] (11-138)
  IPR044780 Heh2/Src1-like [PTHR47808] (2-148)

Foldseek 3Di:
DVVVVVVVVVVVVVVVLVVVLVVLLVVLLVVLVVVLLVLLVCCVVDCPVRVDSKDFLVNSLVVSLVVLPDPPPPDPDDDDDDDDDDPPPPPPPVPSVSPDVVSSVVSSVSSVVVQPPDPQKDWDFDQDVHDTTIIIHGNDDSDDPPPVPPPPPDDDDD

Radius of gyration: 22.81 Å; chains: 1; bounding box: 69×58×64 Å

Organism: Coemansia reversa (strain ATCC 12441 / NRRL 1564) (NCBI:txid763665)

Secondary structure (DSSP, 8-state):
-HHHHHHHHHHHHHHHHHHHHHHHHHHHHHHHHHHHHHHHHHHHH-TTT-----EEHHHHHHHHHHHTT-------S--------------------TT-HHHHHHHHHHHHHHHHT-TTEEEEEEEETTEEEEEEEE-S-SS-S--TTT--------

pLDDT: mean 70.73, std 16.97, range [37.41, 93.0]

Sequence (158 aa):
MIAVGVAAYIAARRYAAHRAEVVAADALVGSALHRLKRQARRHYLDPALSPSPVIPSLQLRDLLLLASSTPTPASPLGSPLMTPIRDSPASSAPTVAYFDPRARNSVWERVRSVVERNANVRCRTTAVRGEPMRVWEWIGPLEEDDTDVLFSPLGSPQ